Protein AF-A0A9D1IYK9-F1 (afdb_monomer_lite)

Structure (mmCIF, N/CA/C/O backbone):
data_AF-A0A9D1IYK9-F1
#
_entry.id   AF-A0A9D1IYK9-F1
#
loop_
_atom_site.group_PDB
_atom_site.id
_atom_site.type_symbol
_atom_site.label_atom_id
_atom_site.label_alt_id
_atom_site.label_comp_id
_atom_site.label_asym_id
_atom_site.label_entity_id
_atom_site.label_seq_id
_atom_site.pdbx_PDB_ins_code
_atom_site.Cartn_x
_atom_site.Cartn_y
_atom_site.Cartn_z
_atom_site.occupancy
_atom_site.B_iso_or_equiv
_atom_site.auth_seq_id
_atom_site.auth_comp_id
_atom_site.auth_asym_id
_atom_site.auth_atom_id
_atom_site.pdbx_PDB_model_num
ATOM 1 N N . MET A 1 1 ? 18.538 7.578 -17.289 1.00 56.25 1 MET A N 1
ATOM 2 C CA . MET A 1 1 ? 19.750 7.501 -18.133 1.00 56.25 1 MET A CA 1
ATOM 3 C C . MET A 1 1 ? 19.992 8.812 -18.872 1.00 56.25 1 MET A C 1
ATOM 5 O O . MET A 1 1 ? 20.997 9.439 -18.592 1.00 56.25 1 MET A O 1
ATOM 9 N N . VAL A 1 2 ? 19.053 9.312 -19.685 1.00 58.06 2 VAL A N 1
ATOM 10 C CA . VAL A 1 2 ? 19.203 10.617 -20.377 1.00 58.06 2 VAL A CA 1
ATOM 11 C C . VAL A 1 2 ? 19.314 11.810 -19.411 1.00 58.06 2 VAL A C 1
ATOM 13 O O . VAL A 1 2 ? 20.152 12.679 -19.606 1.00 58.06 2 VAL A O 1
ATOM 16 N N . LEU A 1 3 ? 18.557 11.804 -18.307 1.00 58.25 3 LEU A N 1
ATOM 17 C CA . LEU A 1 3 ? 18.660 12.837 -17.263 1.00 58.25 3 LEU A CA 1
ATOM 18 C C . LEU A 1 3 ? 20.044 12.897 -16.593 1.00 58.25 3 LEU A C 1
ATOM 20 O O . LEU A 1 3 ? 20.482 13.969 -16.209 1.00 58.25 3 LEU A O 1
ATOM 24 N N . VAL A 1 4 ? 20.749 11.766 -16.486 1.00 65.25 4 VAL A N 1
ATOM 25 C CA . VAL A 1 4 ? 22.089 11.716 -15.874 1.00 65.25 4 VAL A CA 1
ATOM 26 C C . VAL A 1 4 ? 23.123 12.347 -16.811 1.00 65.25 4 VAL A C 1
ATOM 28 O O . VAL A 1 4 ? 23.955 13.124 -16.363 1.00 65.25 4 VAL A O 1
ATOM 31 N N . LEU A 1 5 ? 23.019 12.088 -18.119 1.00 60.97 5 LEU A N 1
ATOM 32 C CA . LEU A 1 5 ? 23.887 12.689 -19.138 1.00 60.97 5 LEU A CA 1
ATOM 33 C C . LEU A 1 5 ? 23.701 14.210 -19.247 1.00 60.97 5 LEU A C 1
ATOM 35 O O . LEU A 1 5 ? 24.685 14.929 -19.389 1.00 60.97 5 LEU A O 1
ATOM 39 N N . LEU A 1 6 ? 22.463 14.705 -19.122 1.00 62.97 6 LEU A N 1
ATOM 40 C CA . LEU A 1 6 ? 22.178 16.145 -19.106 1.00 62.97 6 LEU A CA 1
ATOM 41 C C . LEU A 1 6 ? 22.776 16.837 -17.877 1.00 62.97 6 LEU A C 1
ATOM 43 O O . LEU A 1 6 ? 23.334 17.920 -18.009 1.00 62.97 6 LEU A O 1
ATOM 47 N N . VAL A 1 7 ? 22.711 16.200 -16.702 1.00 65.31 7 VAL A N 1
ATOM 48 C CA . VAL A 1 7 ? 23.301 16.749 -15.472 1.00 65.31 7 VAL A CA 1
ATOM 49 C C . VAL A 1 7 ? 24.827 16.780 -15.559 1.00 65.31 7 VAL A C 1
ATOM 51 O O . VAL A 1 7 ? 25.420 17.795 -15.217 1.00 65.31 7 VAL A O 1
ATOM 54 N N . VAL A 1 8 ? 25.464 15.724 -16.077 1.00 65.50 8 VAL A N 1
ATOM 55 C CA . VAL A 1 8 ? 26.928 15.668 -16.263 1.00 65.50 8 VAL A CA 1
ATOM 56 C C . VAL A 1 8 ? 27.411 16.696 -17.295 1.00 65.50 8 VAL A C 1
ATOM 58 O O . VAL A 1 8 ? 28.452 17.316 -17.094 1.00 65.50 8 VAL A O 1
ATOM 61 N N . GLY A 1 9 ? 26.635 16.949 -18.354 1.00 60.59 9 GLY A N 1
ATOM 62 C CA . GLY A 1 9 ? 26.945 17.971 -19.359 1.00 60.59 9 GLY A CA 1
ATOM 63 C C . GLY A 1 9 ? 26.972 19.409 -18.822 1.00 60.59 9 GLY A C 1
ATOM 64 O O . GLY A 1 9 ? 27.645 20.247 -19.412 1.00 60.59 9 GLY A O 1
ATOM 65 N N . MET A 1 10 ? 26.314 19.698 -17.690 1.00 64.69 10 MET A N 1
ATOM 66 C CA . MET A 1 10 ? 26.384 21.021 -17.046 1.00 64.69 10 MET A CA 1
ATOM 67 C C . MET A 1 10 ? 27.738 21.287 -16.369 1.00 64.69 10 MET A C 1
ATOM 69 O O . MET A 1 10 ? 28.082 22.444 -16.148 1.00 64.69 10 MET A O 1
ATOM 73 N N . PHE A 1 11 ? 28.510 20.238 -16.058 1.00 66.19 11 PHE A N 1
ATOM 74 C CA . PHE A 1 11 ? 29.791 20.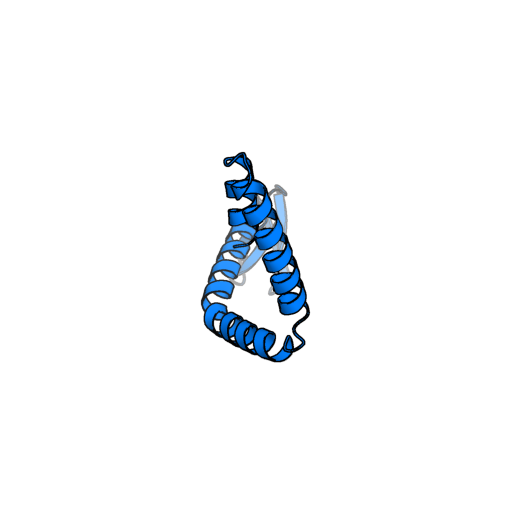336 -15.346 1.00 66.19 11 PHE A CA 1
ATOM 75 C C . PHE A 1 11 ? 31.023 20.271 -16.269 1.00 66.19 11 PHE A C 1
ATOM 77 O O . PHE A 1 11 ? 32.148 20.346 -15.784 1.00 66.19 11 PHE A O 1
ATOM 84 N N . VAL A 1 12 ? 30.839 20.144 -17.590 1.00 62.06 12 VAL A N 1
ATOM 85 C CA . VAL A 1 12 ? 31.929 20.058 -18.582 1.00 62.06 12 VAL A CA 1
ATOM 86 C C . VAL A 1 12 ? 31.811 21.229 -19.560 1.00 62.06 12 VAL A C 1
ATOM 88 O O . VAL A 1 12 ? 30.728 21.478 -20.084 1.00 62.06 12 VAL A O 1
ATOM 91 N N . HIS A 1 13 ? 32.887 21.982 -19.806 1.00 63.03 13 HIS A N 1
ATOM 92 C CA . HIS A 1 13 ? 32.904 23.118 -20.746 1.00 63.03 13 HIS A CA 1
ATOM 93 C C . HIS A 1 13 ? 33.961 22.891 -21.844 1.00 63.03 13 HIS A C 1
ATOM 95 O O . HIS A 1 13 ? 35.041 22.381 -21.556 1.00 63.03 13 HIS A O 1
ATOM 101 N N . GLY A 1 14 ? 33.639 23.235 -23.101 1.00 69.62 14 GLY A N 1
ATOM 102 C CA . GLY A 1 14 ? 34.486 23.023 -24.294 1.00 69.62 14 GLY A CA 1
ATOM 103 C C . GLY A 1 14 ? 33.811 22.184 -25.395 1.00 69.62 14 GLY A C 1
ATOM 104 O O . GLY A 1 14 ? 32.610 21.921 -25.329 1.00 69.62 14 GLY A O 1
ATOM 105 N N . ASP A 1 15 ? 34.559 21.720 -26.405 1.00 64.25 15 ASP A N 1
ATOM 106 C CA . ASP A 1 15 ? 34.024 20.887 -27.507 1.00 64.25 15 ASP A CA 1
ATOM 107 C C . ASP A 1 15 ? 33.437 19.547 -27.028 1.00 64.25 15 ASP A C 1
ATOM 109 O O . ASP A 1 15 ? 32.485 19.024 -27.613 1.00 64.25 15 ASP A O 1
ATOM 113 N N . ALA A 1 16 ? 33.915 19.048 -25.885 1.00 65.00 16 ALA A N 1
ATOM 114 C CA . ALA A 1 16 ? 33.327 17.911 -25.184 1.00 65.00 16 ALA A CA 1
ATOM 115 C C . ALA A 1 16 ? 31.864 18.165 -24.770 1.00 65.00 16 ALA A C 1
ATOM 117 O O . ALA A 1 16 ? 31.042 17.250 -24.826 1.00 65.00 16 ALA A O 1
ATOM 118 N N . ALA A 1 17 ? 31.500 19.406 -24.426 1.00 67.38 17 ALA A N 1
ATOM 119 C CA . ALA A 1 17 ? 30.125 19.764 -24.084 1.00 67.38 17 ALA A CA 1
ATOM 120 C C . ALA A 1 17 ? 29.196 19.666 -25.304 1.00 67.38 17 ALA A C 1
ATOM 122 O O . ALA A 1 17 ? 28.071 19.188 -25.177 1.00 67.38 17 ALA A O 1
ATOM 123 N N . ARG A 1 18 ? 29.675 20.033 -26.504 1.00 67.94 18 ARG A N 1
ATOM 124 C CA . ARG A 1 18 ? 28.901 19.917 -27.755 1.00 67.94 18 ARG A CA 1
ATOM 125 C C . ARG A 1 18 ? 28.622 18.457 -28.112 1.00 67.94 18 ARG A C 1
ATOM 127 O O . ARG A 1 18 ? 27.484 18.117 -28.431 1.00 67.94 18 ARG A O 1
ATOM 134 N N . VAL A 1 19 ? 29.626 17.585 -27.997 1.00 72.06 19 VAL A N 1
ATOM 135 C CA . VAL A 1 19 ? 29.474 16.139 -28.245 1.00 72.06 19 VAL A CA 1
ATOM 136 C C . VAL A 1 19 ? 28.508 15.508 -27.238 1.00 72.06 19 VAL A C 1
ATOM 138 O O . VAL A 1 19 ? 27.613 14.757 -27.628 1.00 72.06 19 VAL A O 1
ATOM 141 N N . LEU A 1 20 ? 28.625 15.862 -25.953 1.00 68.69 20 LEU A N 1
ATOM 142 C CA . LEU A 1 20 ? 27.696 15.411 -24.911 1.00 68.69 20 LEU A CA 1
ATOM 143 C C . LEU A 1 20 ? 26.259 15.880 -25.173 1.00 68.69 20 LEU A C 1
ATOM 145 O O . LEU A 1 20 ? 25.321 15.113 -24.957 1.00 68.69 20 LEU A O 1
ATOM 149 N N . TRP A 1 21 ? 26.073 17.099 -25.681 1.00 72.25 21 TRP A N 1
ATOM 150 C CA . TRP A 1 21 ? 24.753 17.650 -25.993 1.00 72.25 21 TRP A CA 1
ATOM 151 C C . TRP A 1 21 ? 24.085 16.933 -27.176 1.00 72.25 21 TRP A C 1
ATOM 153 O O . TRP A 1 21 ? 22.910 16.567 -27.100 1.00 72.25 21 TRP A O 1
ATOM 163 N N . VAL A 1 22 ? 24.844 16.636 -28.237 1.00 76.12 22 VAL A N 1
ATOM 164 C CA . VAL A 1 22 ? 24.358 15.847 -29.386 1.00 76.12 2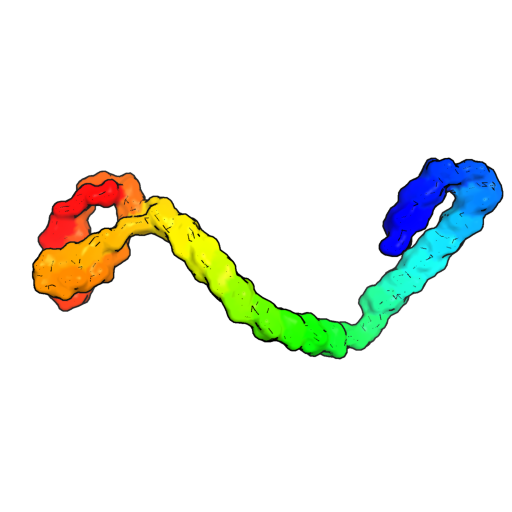2 VAL A CA 1
ATOM 165 C C . VAL A 1 22 ? 24.010 14.417 -28.964 1.00 76.12 22 VAL A C 1
ATOM 167 O O . VAL A 1 22 ? 22.943 13.913 -29.322 1.00 76.12 22 VAL A O 1
ATOM 170 N N . LEU A 1 23 ? 24.850 13.776 -28.146 1.00 77.31 23 LEU A N 1
ATOM 171 C CA . LEU A 1 23 ? 24.565 12.450 -27.587 1.00 77.31 23 LEU A CA 1
ATOM 172 C C . LEU A 1 23 ? 23.332 12.459 -26.673 1.00 77.31 23 LEU A C 1
ATOM 174 O O . LEU A 1 23 ? 22.544 11.510 -26.694 1.00 77.31 23 LEU A O 1
ATOM 178 N N . ALA A 1 24 ? 23.126 13.529 -25.903 1.00 74.75 24 ALA A N 1
ATOM 179 C CA . ALA A 1 24 ? 21.940 13.693 -25.070 1.00 74.75 24 ALA A CA 1
ATOM 180 C C . ALA A 1 24 ? 20.665 13.832 -25.916 1.00 74.75 24 ALA A C 1
ATOM 182 O O . ALA A 1 24 ? 19.674 13.167 -25.612 1.00 74.75 24 ALA A O 1
ATOM 183 N N . ILE A 1 25 ? 20.693 14.616 -27.002 1.00 77.31 25 ILE A N 1
ATOM 184 C CA . ILE A 1 25 ? 19.571 14.730 -27.949 1.00 77.31 25 ILE A CA 1
ATOM 185 C C . ILE A 1 25 ? 19.296 13.401 -28.647 1.00 77.31 25 ILE A C 1
ATOM 187 O O . ILE A 1 25 ? 18.146 12.965 -28.690 1.00 77.31 25 ILE A O 1
ATOM 191 N N . ALA A 1 26 ? 20.326 12.718 -29.147 1.00 80.31 26 ALA A N 1
ATOM 192 C CA . ALA A 1 26 ? 20.171 11.410 -29.779 1.00 80.31 26 ALA A CA 1
ATOM 193 C C . ALA A 1 26 ? 19.580 10.379 -28.799 1.00 80.31 26 ALA A C 1
ATOM 195 O O . ALA A 1 26 ? 18.658 9.634 -29.142 1.00 80.31 26 ALA A O 1
ATOM 196 N N . GLY A 1 27 ? 20.039 10.389 -27.543 1.00 79.56 27 GLY A N 1
ATOM 197 C CA . GLY A 1 27 ? 19.478 9.577 -26.466 1.00 79.56 27 GLY A CA 1
ATOM 198 C C . GLY A 1 27 ? 18.029 9.943 -26.130 1.00 79.56 27 GLY A C 1
ATOM 199 O O . GLY A 1 27 ? 17.215 9.050 -25.887 1.00 79.56 27 GLY A O 1
ATOM 200 N N . LEU A 1 28 ? 17.677 11.231 -26.157 1.00 78.12 28 LEU A N 1
ATOM 201 C CA . LEU A 1 28 ? 16.311 11.710 -25.951 1.00 78.12 28 LEU A CA 1
ATOM 202 C C . LEU A 1 28 ? 15.386 11.212 -27.071 1.00 78.12 28 LEU A C 1
ATOM 204 O O . LEU A 1 28 ? 14.351 10.617 -26.777 1.00 78.12 28 LEU A O 1
ATOM 208 N N . ILE A 1 29 ? 15.791 11.362 -28.337 1.00 79.69 29 ILE A N 1
ATOM 209 C CA . ILE A 1 29 ? 15.052 10.865 -29.509 1.00 79.69 29 ILE A CA 1
ATOM 210 C C . ILE A 1 29 ? 14.863 9.347 -29.417 1.00 79.69 29 ILE A C 1
ATOM 212 O O . ILE A 1 29 ? 13.752 8.853 -29.607 1.00 79.69 29 ILE A O 1
ATOM 216 N N . TYR A 1 30 ? 15.905 8.599 -29.044 1.00 79.94 30 TYR A N 1
ATOM 217 C CA . TYR A 1 30 ? 15.813 7.151 -28.853 1.00 79.94 30 TYR A CA 1
ATOM 218 C C . TYR A 1 30 ? 14.842 6.762 -27.727 1.00 79.94 30 TYR A C 1
ATOM 220 O O . TYR A 1 30 ? 14.051 5.829 -27.884 1.00 79.94 30 TYR A O 1
ATOM 228 N N . VAL A 1 31 ? 14.848 7.483 -26.600 1.00 72.88 31 VAL A N 1
ATOM 229 C CA . VAL A 1 31 ? 13.906 7.245 -25.496 1.00 72.88 31 VAL A CA 1
ATOM 230 C C . VAL A 1 31 ? 12.473 7.593 -25.898 1.00 72.88 31 VAL A C 1
ATOM 232 O O . VAL A 1 31 ? 11.569 6.824 -25.575 1.00 72.88 31 VAL A O 1
ATOM 235 N N . TYR A 1 32 ? 12.251 8.679 -26.642 1.00 77.19 32 TYR A N 1
ATOM 236 C CA . TYR A 1 32 ? 10.934 9.022 -27.190 1.00 77.19 32 TYR A CA 1
ATOM 237 C C . TYR A 1 32 ? 10.446 7.976 -28.197 1.00 77.19 32 TYR A C 1
ATOM 239 O O . TYR A 1 32 ? 9.316 7.502 -28.089 1.00 77.19 32 TYR A O 1
ATOM 247 N N . PHE A 1 33 ? 11.309 7.527 -29.108 1.00 74.06 33 PHE A N 1
ATOM 248 C CA . PHE A 1 33 ? 11.010 6.440 -30.040 1.00 74.06 33 PHE A CA 1
ATOM 249 C C . PHE A 1 33 ? 10.699 5.124 -29.308 1.00 74.06 33 PHE A C 1
ATOM 251 O O . PHE A 1 33 ? 9.759 4.406 -29.657 1.00 74.06 33 PHE A O 1
ATOM 258 N N . ARG A 1 34 ? 11.434 4.818 -28.232 1.00 71.31 34 ARG A N 1
ATOM 259 C CA . ARG A 1 34 ? 11.179 3.653 -27.376 1.00 71.31 34 ARG A CA 1
ATOM 260 C C . ARG A 1 34 ? 9.883 3.793 -26.574 1.00 71.31 34 ARG A C 1
ATOM 262 O O . ARG A 1 34 ? 9.178 2.796 -26.427 1.00 71.31 34 ARG A O 1
ATOM 269 N N . MET A 1 35 ? 9.547 4.987 -26.088 1.00 66.56 35 MET A N 1
ATOM 270 C CA . MET A 1 35 ? 8.259 5.262 -25.438 1.00 66.56 35 MET A CA 1
ATOM 271 C C . MET A 1 35 ? 7.092 5.094 -26.418 1.00 66.56 35 MET A C 1
ATOM 273 O O . MET A 1 35 ? 6.074 4.515 -26.047 1.00 66.56 35 MET A O 1
ATOM 277 N N . PHE A 1 36 ? 7.271 5.483 -27.684 1.00 63.38 36 PHE A N 1
ATOM 278 C CA . PHE A 1 36 ? 6.318 5.232 -28.773 1.00 63.38 36 PHE A CA 1
ATOM 279 C C . PHE A 1 36 ? 6.353 3.793 -29.326 1.00 63.38 36 PHE A C 1
ATOM 281 O O . PHE A 1 36 ? 5.623 3.460 -30.266 1.00 63.38 36 PHE A O 1
ATOM 288 N N . SER A 1 37 ? 7.153 2.892 -28.744 1.00 57.66 37 SER A N 1
ATOM 289 C CA . SER A 1 37 ? 7.213 1.496 -29.171 1.00 57.66 37 SER A CA 1
ATOM 290 C C . SER A 1 37 ? 5.890 0.781 -28.875 1.00 57.66 37 SER A C 1
ATOM 292 O O . SER A 1 37 ? 5.514 0.524 -27.731 1.00 57.66 37 SER A O 1
ATOM 294 N N . ARG A 1 38 ? 5.195 0.411 -29.955 1.00 59.34 38 ARG A N 1
ATOM 295 C CA . ARG A 1 3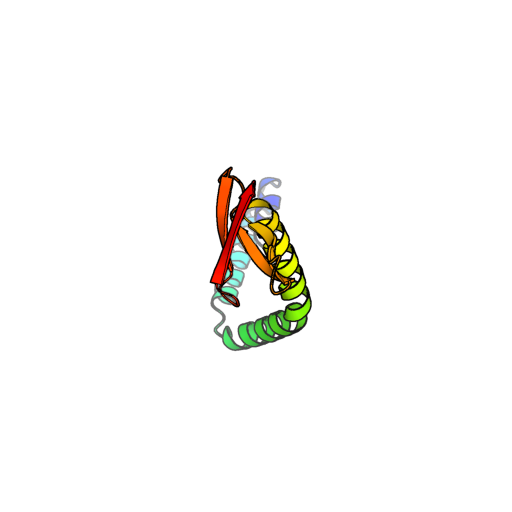8 ? 3.811 -0.096 -30.027 1.00 59.34 38 ARG A CA 1
ATOM 296 C C . ARG A 1 38 ? 3.505 -1.401 -29.267 1.00 59.34 38 ARG A C 1
ATOM 298 O O . ARG A 1 38 ? 2.385 -1.895 -29.339 1.00 59.34 38 ARG A O 1
ATOM 305 N N . LYS A 1 39 ? 4.439 -1.989 -28.507 1.00 68.06 39 LYS A N 1
ATOM 306 C CA . LYS A 1 39 ? 4.212 -3.247 -27.754 1.00 68.06 39 LYS A CA 1
ATOM 307 C C . LYS A 1 39 ? 3.758 -3.005 -26.309 1.00 68.06 39 LYS A C 1
ATOM 309 O O . LYS A 1 39 ? 4.166 -3.721 -25.393 1.00 68.06 39 LYS A O 1
ATOM 314 N N . VAL A 1 40 ? 2.862 -2.035 -26.116 1.00 67.75 40 VAL A N 1
ATOM 315 C CA . VAL A 1 40 ? 2.211 -1.729 -24.828 1.00 67.75 40 VAL A CA 1
ATOM 316 C C . VAL A 1 40 ? 1.557 -2.980 -24.233 1.00 67.75 40 VAL A C 1
ATOM 318 O O . VAL A 1 40 ? 1.645 -3.214 -23.031 1.00 67.75 40 VAL A O 1
ATOM 321 N N . TYR A 1 41 ? 0.976 -3.834 -25.078 1.00 71.50 41 TYR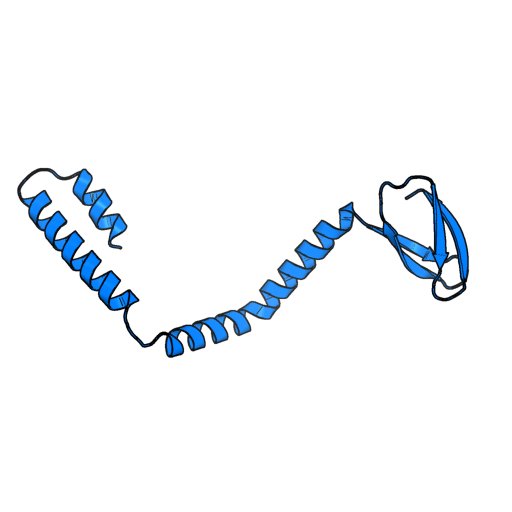 A N 1
ATOM 322 C CA . TYR A 1 41 ? 0.269 -5.041 -24.651 1.00 71.50 41 TYR A CA 1
ATOM 323 C C . TYR A 1 41 ? 1.175 -6.059 -23.936 1.00 71.50 41 TYR A C 1
ATOM 325 O O . TYR A 1 41 ? 0.804 -6.590 -22.892 1.00 71.50 41 TYR A O 1
ATOM 333 N N . LYS A 1 42 ? 2.405 -6.281 -24.429 1.00 74.62 42 LYS A N 1
ATOM 334 C CA . LYS A 1 42 ? 3.353 -7.221 -23.798 1.00 74.62 42 LYS A CA 1
ATOM 335 C C . LYS A 1 42 ? 3.854 -6.708 -22.445 1.00 74.62 42 LYS A C 1
ATOM 337 O O . LYS A 1 42 ? 3.941 -7.477 -21.495 1.00 74.62 42 LYS A O 1
ATOM 342 N N . ARG A 1 43 ? 4.104 -5.399 -22.326 1.00 71.31 43 ARG A N 1
ATOM 343 C CA . ARG A 1 43 ? 4.501 -4.769 -21.053 1.00 71.31 43 ARG A CA 1
ATOM 344 C C . ARG A 1 43 ? 3.360 -4.716 -20.041 1.00 71.31 43 ARG A C 1
ATOM 346 O O . ARG A 1 43 ? 3.597 -4.906 -18.853 1.00 71.31 43 ARG A O 1
ATOM 353 N N . ARG A 1 44 ? 2.119 -4.518 -20.499 1.00 77.44 44 ARG A N 1
ATOM 354 C CA . ARG A 1 44 ? 0.931 -4.638 -19.642 1.00 77.44 44 ARG A CA 1
ATOM 355 C C . ARG A 1 44 ? 0.767 -6.060 -19.115 1.00 77.44 44 ARG A C 1
ATOM 357 O O . ARG A 1 44 ? 0.512 -6.204 -17.929 1.00 77.44 44 ARG A O 1
ATOM 364 N N . ALA A 1 45 ? 1.006 -7.084 -19.936 1.00 83.38 45 ALA A N 1
ATOM 365 C CA . ALA A 1 45 ? 0.959 -8.478 -19.492 1.00 83.38 45 ALA A CA 1
ATOM 366 C C . ALA A 1 45 ? 2.032 -8.807 -18.432 1.00 83.38 45 ALA A C 1
ATOM 368 O O . ALA A 1 45 ? 1.742 -9.491 -17.453 1.00 83.38 45 ALA A O 1
ATOM 369 N N . GLU A 1 46 ? 3.258 -8.293 -18.581 1.00 79.88 46 GLU A N 1
ATOM 370 C CA . GLU A 1 46 ? 4.309 -8.413 -17.555 1.00 79.88 46 GLU A CA 1
ATOM 371 C C . GLU A 1 46 ? 3.928 -7.687 -16.256 1.00 79.88 46 GLU A C 1
ATOM 373 O O . GLU A 1 46 ? 4.046 -8.257 -15.170 1.00 79.88 46 GLU A O 1
ATOM 378 N N . ASN A 1 47 ? 3.413 -6.458 -16.358 1.00 85.81 47 ASN A N 1
ATOM 379 C CA . ASN A 1 47 ? 2.976 -5.689 -15.194 1.00 85.81 47 ASN A CA 1
ATOM 380 C C . ASN A 1 47 ? 1.773 -6.342 -14.499 1.00 85.81 47 ASN A C 1
ATOM 382 O O . ASN A 1 47 ? 1.695 -6.352 -13.278 1.00 85.81 47 ASN A O 1
ATOM 386 N N . GLU A 1 48 ? 0.852 -6.939 -15.252 1.00 86.19 48 GLU A N 1
ATOM 387 C CA . GLU A 1 48 ? -0.282 -7.665 -14.689 1.00 86.19 48 GLU A CA 1
ATOM 388 C C . GLU A 1 48 ? 0.173 -8.926 -13.943 1.00 86.19 48 GLU A C 1
ATOM 390 O O . GLU A 1 48 ? -0.290 -9.177 -12.831 1.00 86.19 48 GLU A O 1
ATOM 395 N N . LYS A 1 49 ? 1.147 -9.672 -14.484 1.00 85.06 49 LYS A N 1
ATOM 396 C CA . LYS A 1 49 ? 1.786 -10.788 -13.764 1.00 85.06 49 LYS A CA 1
ATOM 397 C C . LYS A 1 49 ? 2.464 -10.313 -12.475 1.00 85.06 49 LYS A C 1
ATOM 399 O O . LYS A 1 49 ? 2.277 -10.940 -11.435 1.00 85.06 49 LYS A O 1
ATOM 404 N N . TYR A 1 50 ? 3.181 -9.189 -12.511 1.00 86.62 50 TYR A N 1
ATOM 405 C CA . TYR A 1 50 ? 3.799 -8.584 -11.325 1.00 86.62 50 TYR A CA 1
ATOM 406 C C . TYR A 1 50 ? 2.762 -8.116 -10.286 1.00 86.62 50 TYR A C 1
ATOM 408 O O . TYR A 1 50 ? 2.907 -8.370 -9.087 1.00 86.62 50 TYR A O 1
ATOM 416 N N . LEU A 1 51 ? 1.681 -7.472 -10.731 1.00 86.06 51 LEU A N 1
ATOM 417 C CA . LEU A 1 51 ? 0.570 -7.036 -9.884 1.00 86.06 51 LEU A CA 1
ATOM 418 C C . LEU A 1 51 ? -0.125 -8.223 -9.219 1.00 86.06 51 LEU A C 1
ATOM 420 O O . LEU A 1 51 ? -0.437 -8.141 -8.034 1.00 86.06 51 LEU A O 1
ATOM 424 N N . ARG A 1 52 ? -0.320 -9.328 -9.947 1.00 84.69 52 ARG A N 1
ATOM 425 C CA . ARG A 1 52 ? -0.868 -10.577 -9.401 1.00 84.69 52 ARG A CA 1
ATOM 426 C C . ARG A 1 52 ? 0.089 -11.225 -8.400 1.00 84.69 52 ARG A C 1
ATOM 428 O O . ARG A 1 52 ? -0.343 -11.581 -7.310 1.00 84.69 52 ARG A O 1
ATOM 435 N N . ALA A 1 53 ? 1.382 -11.311 -8.717 1.00 84.75 53 ALA A N 1
ATOM 436 C CA . ALA A 1 53 ? 2.388 -11.888 -7.822 1.00 84.75 53 ALA A CA 1
ATOM 437 C C . ALA A 1 53 ? 2.519 -11.104 -6.503 1.00 84.75 53 ALA A C 1
ATOM 439 O O . ALA A 1 53 ? 2.658 -11.686 -5.432 1.00 84.75 53 ALA A O 1
ATOM 440 N N . THR A 1 54 ? 2.418 -9.774 -6.565 1.00 85.94 54 THR A N 1
ATOM 441 C CA . THR A 1 54 ? 2.506 -8.893 -5.386 1.00 85.94 54 THR A CA 1
ATOM 442 C C . THR A 1 54 ? 1.151 -8.596 -4.733 1.00 85.94 54 THR A C 1
ATOM 444 O O . THR A 1 54 ? 1.097 -7.872 -3.733 1.00 85.94 54 THR A O 1
ATOM 447 N N . ALA A 1 55 ? 0.052 -9.155 -5.257 1.00 83.25 55 ALA A N 1
ATOM 448 C CA . ALA A 1 55 ? -1.306 -8.864 -4.802 1.00 83.25 55 ALA A CA 1
ATOM 449 C C . ALA A 1 55 ? -1.508 -9.222 -3.328 1.00 83.25 55 ALA A C 1
ATOM 451 O O . ALA A 1 55 ? -2.036 -8.404 -2.581 1.00 83.25 55 ALA A O 1
ATOM 452 N N . GLY A 1 56 ? -1.047 -10.397 -2.887 1.00 83.38 56 GLY A N 1
ATOM 453 C CA . GLY A 1 56 ? -1.222 -10.847 -1.501 1.00 83.38 56 GLY A CA 1
ATOM 454 C C . GLY A 1 56 ? -0.601 -9.883 -0.488 1.00 83.38 56 GLY A C 1
ATOM 455 O O . GLY A 1 56 ? -1.274 -9.423 0.435 1.00 83.38 56 GLY A O 1
ATOM 456 N N . LEU A 1 57 ? 0.655 -9.489 -0.716 1.00 84.75 57 LEU A N 1
ATOM 457 C CA . LEU A 1 57 ? 1.364 -8.542 0.144 1.00 84.75 57 LEU A CA 1
ATOM 458 C C . LEU A 1 57 ? 0.700 -7.157 0.121 1.00 84.75 57 LEU A C 1
ATOM 460 O O . LEU A 1 57 ? 0.484 -6.539 1.164 1.00 84.75 57 LEU A O 1
ATOM 464 N N . ARG A 1 58 ? 0.316 -6.677 -1.066 1.00 85.06 58 ARG A N 1
ATOM 465 C CA . ARG A 1 58 ? -0.334 -5.371 -1.225 1.00 85.06 58 ARG A CA 1
ATOM 466 C C . ARG A 1 58 ? -1.708 -5.325 -0.558 1.00 85.06 58 ARG A C 1
ATOM 468 O O . ARG A 1 58 ? -2.037 -4.324 0.074 1.00 85.06 58 ARG A O 1
ATOM 475 N N . LEU A 1 59 ? -2.494 -6.394 -0.671 1.00 85.56 59 LEU A N 1
ATOM 476 C CA . LEU A 1 59 ? -3.791 -6.532 -0.008 1.00 85.56 59 LEU A CA 1
ATOM 477 C C . LEU A 1 59 ? -3.629 -6.606 1.513 1.00 85.56 59 LEU A C 1
ATOM 479 O O . LEU A 1 59 ? -4.385 -5.951 2.227 1.00 85.56 59 LEU A O 1
ATOM 483 N N . TYR A 1 60 ? -2.612 -7.313 2.010 1.00 85.12 60 TYR A N 1
ATOM 484 C CA . TYR A 1 60 ? -2.289 -7.352 3.436 1.00 85.12 60 TYR A CA 1
ATOM 485 C C . TYR A 1 60 ? -1.945 -5.959 3.990 1.00 85.12 60 TYR A C 1
ATOM 487 O O . TYR A 1 60 ? -2.570 -5.500 4.950 1.00 85.12 60 TYR A O 1
ATOM 495 N N . PHE A 1 61 ? -1.028 -5.232 3.341 1.00 87.31 61 PHE A N 1
ATOM 496 C CA . PHE A 1 61 ? -0.687 -3.860 3.735 1.00 87.31 61 PHE A CA 1
ATOM 497 C C . PHE A 1 61 ? -1.868 -2.897 3.605 1.00 87.31 61 PHE A C 1
ATOM 499 O O . PHE A 1 61 ? -2.058 -2.031 4.462 1.00 87.31 61 PHE A O 1
ATOM 506 N N . ARG A 1 62 ? -2.694 -3.053 2.567 1.00 85.62 62 ARG A N 1
ATOM 507 C CA . ARG A 1 62 ? -3.919 -2.268 2.408 1.00 85.62 62 ARG A CA 1
ATOM 508 C C . ARG A 1 62 ? -4.899 -2.533 3.553 1.00 85.62 62 ARG A C 1
ATOM 510 O O . ARG A 1 62 ? -5.384 -1.575 4.145 1.00 85.62 62 ARG A O 1
ATOM 517 N N . GLY A 1 63 ? -5.121 -3.791 3.929 1.00 85.44 63 GLY A N 1
ATOM 518 C CA . GLY A 1 63 ? -5.971 -4.155 5.065 1.00 85.44 63 GLY A CA 1
ATOM 519 C C . GLY A 1 63 ? -5.449 -3.609 6.397 1.00 85.44 63 GLY A C 1
ATOM 520 O O . GLY A 1 63 ? -6.228 -3.106 7.208 1.00 85.44 63 GLY A O 1
ATOM 521 N N . LEU A 1 64 ? -4.130 -3.630 6.616 1.00 84.38 64 LEU A N 1
ATOM 522 C CA . LEU A 1 64 ? -3.496 -2.989 7.775 1.00 84.38 64 LEU A CA 1
ATOM 523 C C . LEU A 1 64 ? -3.729 -1.475 7.789 1.00 84.38 64 LEU A C 1
ATOM 525 O O . LEU A 1 64 ? -4.113 -0.921 8.820 1.00 84.38 64 LEU A O 1
ATOM 529 N N . ARG A 1 65 ? -3.544 -0.808 6.646 1.00 85.50 65 ARG A N 1
ATOM 530 C CA . ARG A 1 65 ? -3.759 0.637 6.506 1.00 85.50 65 ARG A CA 1
ATOM 531 C C . ARG A 1 65 ? -5.215 1.020 6.747 1.00 85.50 65 ARG A C 1
ATOM 533 O O . ARG A 1 65 ? -5.478 1.981 7.463 1.00 85.50 65 ARG A O 1
ATOM 540 N N . GLU A 1 66 ? -6.153 0.256 6.197 1.00 83.00 66 GLU A N 1
ATOM 541 C CA . GLU A 1 66 ? -7.588 0.459 6.399 1.00 83.00 66 GLU A CA 1
ATOM 542 C C . GLU A 1 66 ? -7.980 0.243 7.866 1.00 83.00 66 GLU A C 1
ATOM 544 O O . GLU A 1 66 ? -8.670 1.086 8.440 1.00 83.00 66 GLU A O 1
ATOM 549 N N . ARG A 1 67 ? -7.485 -0.818 8.520 1.00 79.69 67 ARG A N 1
ATOM 550 C CA . ARG A 1 67 ? -7.691 -1.038 9.965 1.00 79.69 67 ARG A CA 1
ATOM 551 C C . ARG A 1 67 ? -7.115 0.103 10.800 1.00 79.69 67 ARG A C 1
ATOM 553 O O . ARG A 1 67 ? -7.751 0.536 11.760 1.00 79.69 67 ARG A O 1
ATOM 560 N N . TRP A 1 68 ? -5.936 0.606 10.435 1.00 80.81 68 TRP A N 1
ATOM 561 C CA . TRP A 1 68 ? -5.325 1.742 11.118 1.00 80.81 68 TRP A CA 1
ATOM 562 C C . TRP A 1 68 ? -6.160 3.007 10.920 1.00 80.81 68 TRP A C 1
ATOM 564 O O . TRP A 1 68 ? -6.488 3.659 11.904 1.00 80.81 68 TRP A O 1
ATOM 574 N N . SER A 1 69 ? -6.575 3.334 9.699 1.00 80.38 69 SER A N 1
ATOM 575 C CA . SER A 1 69 ? -7.441 4.490 9.434 1.00 80.38 69 SER A CA 1
ATOM 576 C C . SER A 1 69 ? -8.750 4.403 10.230 1.00 80.38 69 SER A C 1
ATOM 578 O O . SER A 1 69 ? -9.066 5.306 11.004 1.00 80.38 69 SER A O 1
ATOM 580 N N . GLN A 1 70 ? -9.433 3.257 10.176 1.00 74.94 70 GLN A N 1
ATOM 581 C CA . GLN A 1 70 ? -10.704 3.048 10.875 1.00 74.94 70 GLN A CA 1
ATOM 582 C C . GLN A 1 70 ? -10.579 3.049 12.409 1.00 74.94 70 GLN A C 1
ATOM 584 O O . GLN A 1 70 ? -11.590 3.218 13.099 1.00 74.94 70 GLN A O 1
ATOM 589 N N . ARG A 1 71 ? -9.367 2.904 12.972 1.00 76.50 71 ARG A N 1
ATOM 590 C CA . ARG A 1 71 ? -9.150 2.925 14.431 1.00 76.50 71 ARG A CA 1
ATOM 591 C C . ARG A 1 71 ? -9.561 4.255 15.058 1.00 76.50 71 ARG A C 1
ATOM 593 O O . ARG A 1 71 ? -9.895 4.272 16.246 1.00 76.50 71 ARG A O 1
ATOM 600 N N . ARG A 1 72 ? -9.471 5.360 14.309 1.00 74.38 72 ARG A N 1
ATOM 601 C CA . ARG A 1 72 ? -9.804 6.699 14.810 1.00 74.38 72 ARG A CA 1
ATOM 602 C C . ARG A 1 72 ? -11.302 6.959 14.763 1.00 74.38 72 ARG A C 1
ATOM 604 O O . ARG A 1 72 ? -11.833 7.504 15.724 1.00 74.38 72 ARG A O 1
ATOM 611 N N . ASP A 1 73 ? -11.971 6.464 13.730 1.00 83.31 73 ASP A N 1
ATOM 612 C CA . ASP A 1 73 ? -13.366 6.810 13.463 1.00 83.31 73 ASP A CA 1
ATOM 613 C C . ASP A 1 73 ? -14.367 5.887 14.162 1.00 83.31 73 ASP A C 1
ATOM 615 O O . ASP A 1 73 ? -15.498 6.296 14.401 1.00 83.31 73 ASP A O 1
ATOM 619 N N . TYR A 1 74 ? -13.984 4.653 14.520 1.00 86.06 74 TYR A N 1
ATOM 620 C CA . TYR A 1 74 ? -14.929 3.652 15.031 1.00 86.06 74 TYR A CA 1
ATOM 621 C C . TYR A 1 74 ? -14.462 2.950 16.312 1.00 86.06 74 TYR A C 1
ATOM 623 O O . TYR A 1 74 ? -13.275 2.698 16.535 1.00 86.06 74 TYR A O 1
ATOM 631 N N . LYS A 1 75 ? -15.430 2.610 17.168 1.00 85.25 75 LYS A N 1
ATOM 632 C CA . LYS A 1 75 ? -15.303 1.800 18.384 1.00 85.25 75 LYS A CA 1
ATOM 633 C C . LYS A 1 75 ? -16.227 0.594 18.267 1.00 85.25 75 LYS A C 1
ATOM 635 O O . LYS A 1 75 ? -17.331 0.700 17.735 1.00 85.25 75 LYS A O 1
ATOM 640 N N . PHE A 1 76 ? -15.776 -0.549 18.763 1.00 87.62 76 PHE A N 1
ATOM 641 C CA . PHE A 1 76 ? -16.555 -1.779 18.747 1.00 87.62 76 PHE A CA 1
ATOM 642 C C . PHE A 1 76 ? -17.117 -2.055 20.140 1.00 87.62 76 PHE A C 1
ATOM 644 O O . PHE A 1 76 ? -16.370 -2.059 21.117 1.00 87.62 76 PHE A O 1
ATOM 651 N N . PHE A 1 77 ? -18.423 -2.290 20.230 1.00 87.75 77 PHE A N 1
ATOM 652 C CA . PHE A 1 77 ? -19.106 -2.655 21.473 1.00 87.75 77 PHE A CA 1
ATOM 653 C C . PHE A 1 77 ? -19.805 -4.000 21.321 1.00 87.75 77 PHE A C 1
ATOM 655 O O . PHE A 1 77 ? -20.279 -4.335 20.238 1.00 87.75 77 PHE A O 1
ATOM 662 N N . ARG A 1 78 ? -19.911 -4.768 22.407 1.00 90.19 78 ARG A N 1
ATOM 663 C CA . ARG A 1 78 ? -20.751 -5.972 22.433 1.00 90.19 78 ARG A CA 1
ATOM 664 C C . ARG A 1 78 ? -22.150 -5.601 22.904 1.00 90.19 78 ARG A C 1
ATOM 666 O O . ARG A 1 78 ? -22.299 -4.878 23.887 1.00 90.19 78 ARG A O 1
ATOM 673 N N . CYS A 1 79 ? -23.164 -6.095 22.203 1.00 91.19 79 CYS A N 1
ATOM 674 C CA . CYS A 1 79 ? -24.542 -5.973 22.663 1.00 91.19 79 CYS A CA 1
ATOM 675 C C . CYS A 1 79 ? -24.742 -6.768 23.972 1.00 91.19 79 CYS A C 1
ATOM 677 O O . CYS A 1 79 ? -24.299 -7.915 24.033 1.00 91.19 79 CYS A O 1
ATOM 679 N N . PRO A 1 80 ? -25.425 -6.220 24.993 1.00 89.94 80 PRO A N 1
ATOM 680 C CA . PRO A 1 80 ? -25.663 -6.929 26.252 1.00 89.94 80 PRO A CA 1
ATOM 681 C C . PRO A 1 80 ? -26.581 -8.153 26.099 1.00 89.94 80 PRO A C 1
ATOM 683 O O . PRO A 1 80 ? -26.346 -9.155 26.762 1.00 89.94 80 PRO A O 1
ATOM 686 N N . SER A 1 81 ? -27.571 -8.117 25.195 1.00 90.81 81 SER A N 1
ATOM 687 C CA . SER A 1 81 ? -28.499 -9.245 24.995 1.00 90.81 81 SER A CA 1
ATOM 688 C C . SER A 1 81 ? -27.933 -10.332 24.081 1.00 90.81 81 SER A C 1
ATOM 690 O O . SER A 1 81 ? -27.913 -11.497 24.451 1.00 90.81 81 SER A O 1
ATOM 692 N N . CYS A 1 82 ? -27.462 -9.976 22.880 1.00 91.62 82 CYS A N 1
ATOM 693 C CA . CYS A 1 82 ? -27.084 -10.964 21.855 1.00 91.62 82 CYS A CA 1
ATOM 694 C C . CYS A 1 82 ? -25.569 -11.125 21.666 1.00 91.62 82 CYS A C 1
ATOM 696 O O . CYS A 1 82 ? -25.135 -11.832 20.758 1.00 91.62 82 CYS A O 1
ATOM 698 N N . ARG A 1 83 ? -24.753 -10.402 22.451 1.00 89.25 83 ARG A N 1
ATOM 699 C CA . ARG A 1 83 ? -23.273 -10.423 22.431 1.00 89.25 83 ARG A CA 1
ATOM 700 C C . ARG A 1 83 ? -22.615 -10.142 21.074 1.00 89.25 83 ARG A C 1
ATOM 702 O O . ARG A 1 83 ? -21.398 -10.241 20.948 1.00 89.25 83 ARG A O 1
ATOM 709 N N . THR A 1 84 ? -23.385 -9.720 20.073 1.00 90.94 84 THR A N 1
ATOM 710 C CA . THR A 1 84 ? -22.874 -9.399 18.737 1.00 90.94 84 THR A CA 1
ATOM 711 C C . THR A 1 84 ? -22.044 -8.114 18.778 1.00 90.94 84 THR A C 1
ATOM 713 O O . THR A 1 84 ? -22.392 -7.167 19.490 1.00 90.94 84 THR A O 1
ATOM 716 N N . LEU A 1 85 ? -20.947 -8.088 18.015 1.00 90.81 85 LEU A N 1
ATOM 717 C CA . LEU A 1 85 ? -20.073 -6.924 17.874 1.00 90.81 85 LEU A CA 1
ATOM 718 C C . LEU A 1 85 ? -20.753 -5.851 17.006 1.00 90.81 85 LEU A C 1
ATOM 720 O O . LEU A 1 85 ? -21.098 -6.098 15.852 1.00 90.81 85 LEU A O 1
ATOM 724 N N . LEU A 1 86 ? -20.932 -4.655 17.558 1.00 90.31 86 LEU A N 1
ATOM 725 C CA . LEU A 1 86 ? -21.519 -3.492 16.898 1.00 90.31 86 LEU A CA 1
ATOM 726 C C . LEU A 1 86 ? -20.435 -2.440 16.654 1.00 90.31 86 LEU A C 1
ATOM 728 O O . LEU A 1 86 ? -19.662 -2.118 17.558 1.00 90.31 86 LEU A O 1
ATOM 732 N N . ARG A 1 87 ? -20.399 -1.887 15.439 1.00 88.94 87 ARG A N 1
ATOM 733 C CA . ARG A 1 87 ? -19.520 -0.777 15.049 1.00 88.94 87 ARG A CA 1
ATOM 734 C C . ARG A 1 87 ? -20.221 0.549 15.342 1.00 88.94 87 ARG A C 1
ATOM 736 O O . ARG A 1 87 ? -21.319 0.778 14.844 1.00 88.94 87 ARG A O 1
ATOM 743 N N . VAL A 1 88 ? -19.583 1.419 16.121 1.00 88.69 88 VAL A N 1
ATOM 744 C CA . VAL A 1 88 ? -20.133 2.715 16.548 1.00 88.69 88 VAL A CA 1
ATOM 745 C C . VAL A 1 88 ? -19.117 3.833 16.265 1.00 88.69 88 VAL A C 1
ATOM 747 O O . VAL A 1 88 ? -17.935 3.629 16.538 1.00 88.69 88 VAL A O 1
ATOM 750 N N . PRO A 1 89 ? -19.519 4.997 15.717 1.00 86.38 89 PRO A N 1
ATOM 751 C CA . PRO A 1 89 ? -18.603 6.102 15.420 1.00 86.38 89 PRO A CA 1
ATOM 752 C C . PRO A 1 89 ? -18.060 6.769 16.693 1.00 86.38 89 PRO A C 1
ATOM 754 O O . PRO A 1 89 ? -18.824 7.058 17.605 1.00 86.38 89 PRO A O 1
ATOM 757 N N . LYS A 1 90 ? -16.755 7.041 16.764 1.00 83.25 90 LYS A N 1
ATOM 758 C CA . LYS A 1 90 ? -16.092 7.694 17.907 1.00 83.25 90 LYS A CA 1
ATOM 759 C C . LYS A 1 90 ? -16.368 9.203 17.952 1.00 83.25 90 LYS A C 1
ATOM 761 O O . LYS A 1 90 ? -16.650 9.826 16.935 1.00 83.25 90 LYS A O 1
ATOM 766 N N . GLY A 1 91 ? -16.265 9.796 19.146 1.00 82.56 91 GLY A N 1
ATOM 767 C CA . GLY A 1 91 ? -16.288 11.256 19.331 1.00 82.56 91 GLY A CA 1
ATOM 768 C C . GLY A 1 91 ? -17.673 11.905 19.416 1.00 82.56 91 GLY A C 1
ATOM 769 O O . GLY A 1 91 ? -17.764 13.125 19.457 1.00 82.56 91 GLY A O 1
ATOM 770 N N . LYS A 1 92 ? -18.759 11.123 19.475 1.00 81.81 92 LYS A N 1
ATOM 771 C CA . LYS A 1 92 ? -20.140 11.643 19.555 1.00 81.81 92 LYS A CA 1
ATOM 772 C C . LYS A 1 92 ? -20.693 11.740 20.987 1.00 81.81 92 LYS A C 1
ATOM 774 O O . LYS A 1 92 ? -21.867 12.031 21.174 1.00 81.81 92 LYS A O 1
ATOM 779 N N . GLY A 1 93 ? -19.865 11.511 22.010 1.00 84.50 93 GLY A N 1
ATOM 780 C CA . GLY A 1 93 ? -20.285 11.610 23.411 1.00 84.50 93 GLY A CA 1
ATOM 781 C C . GLY A 1 93 ? -21.241 10.486 23.825 1.00 84.50 93 GLY A C 1
ATOM 782 O O . GLY A 1 93 ? -20.917 9.312 23.640 1.00 84.50 93 GLY A O 1
ATOM 783 N N . LYS A 1 94 ? -22.379 10.836 24.442 1.00 87.31 94 LYS A N 1
ATOM 784 C CA . LYS A 1 94 ? -23.432 9.889 24.850 1.00 87.31 94 LYS A CA 1
ATOM 785 C C . LYS A 1 94 ? -24.336 9.602 23.651 1.00 87.31 94 LYS A C 1
ATOM 787 O O . LYS A 1 94 ? -24.963 10.519 23.134 1.00 87.31 94 LYS A O 1
ATOM 792 N N . LEU A 1 95 ? -24.438 8.342 23.243 1.00 86.94 95 LEU A N 1
ATOM 793 C CA . LEU A 1 95 ? -25.304 7.939 22.134 1.00 86.94 95 LEU A CA 1
ATOM 794 C C . LEU A 1 95 ? -26.131 6.698 22.480 1.00 86.94 95 LEU A C 1
ATOM 796 O O . LEU A 1 95 ? -25.689 5.810 23.217 1.00 86.94 95 LEU A O 1
ATOM 800 N N . LYS A 1 96 ? -27.341 6.642 21.920 1.00 88.31 96 LYS A N 1
ATOM 801 C CA . LYS A 1 96 ? -28.234 5.485 21.993 1.00 88.31 96 LYS A CA 1
ATOM 802 C C . LYS A 1 96 ? -27.838 4.496 20.896 1.00 88.31 96 LYS A C 1
ATOM 804 O O . LYS A 1 96 ? -28.095 4.731 19.719 1.00 88.31 96 LYS A O 1
ATOM 809 N N . VAL A 1 97 ? -27.181 3.402 21.275 1.00 88.56 97 VAL A N 1
ATOM 810 C CA . VAL A 1 97 ? -26.813 2.317 20.356 1.00 88.56 97 VAL A CA 1
ATOM 811 C C . VAL A 1 97 ? -27.990 1.360 20.248 1.00 88.56 97 VAL A C 1
ATOM 813 O O . VAL A 1 97 ? -28.414 0.803 21.258 1.00 88.56 97 VAL A O 1
ATOM 816 N N . VAL A 1 98 ? -28.485 1.136 19.032 1.00 90.62 98 VAL A N 1
ATOM 817 C CA . VAL A 1 98 ? -29.520 0.133 18.746 1.00 90.62 98 VAL A CA 1
ATOM 818 C C . VAL A 1 98 ? -28.878 -1.069 18.064 1.00 90.62 98 VAL A C 1
ATOM 820 O O . VAL A 1 98 ? -28.179 -0.935 17.056 1.00 90.62 98 VAL A O 1
ATOM 823 N N . CYS A 1 99 ? -29.090 -2.261 18.617 1.00 91.62 99 CYS A N 1
ATOM 824 C CA . CYS A 1 99 ? -28.616 -3.491 17.998 1.00 91.62 99 CYS A CA 1
ATOM 825 C C . CYS A 1 99 ? -29.532 -3.900 16.837 1.00 91.62 99 CYS A C 1
ATOM 827 O O . CYS A 1 99 ? -30.706 -4.179 17.050 1.00 91.62 99 CYS A O 1
ATOM 829 N N . ARG A 1 100 ? -28.984 -4.043 15.623 1.00 89.12 100 ARG A N 1
ATOM 830 C CA . ARG A 1 100 ? -29.758 -4.504 14.452 1.00 89.12 100 ARG A CA 1
ATOM 831 C C . ARG A 1 100 ? -30.191 -5.974 14.515 1.00 89.12 100 ARG A C 1
ATOM 833 O O . ARG A 1 100 ? -31.072 -6.357 13.765 1.00 89.12 100 ARG A O 1
ATOM 840 N N . LYS A 1 101 ? -29.570 -6.795 15.373 1.00 89.12 101 LYS A N 1
ATOM 841 C CA . LYS A 1 101 ? -29.923 -8.219 15.511 1.00 89.12 101 LYS A CA 1
ATOM 842 C C . LYS A 1 101 ? -31.048 -8.485 16.506 1.00 89.12 101 LYS A C 1
ATOM 844 O O . LYS A 1 101 ? -31.849 -9.368 16.262 1.00 89.12 101 LYS A O 1
ATOM 849 N N . CYS A 1 102 ? -31.073 -7.785 17.640 1.00 90.69 102 CYS A N 1
ATOM 850 C CA . CYS A 1 102 ? -32.041 -8.051 18.712 1.00 9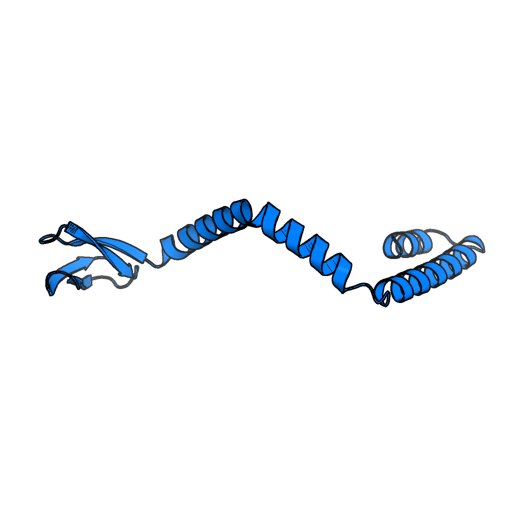0.69 102 CYS A CA 1
ATOM 851 C C . CYS A 1 102 ? -32.932 -6.853 19.059 1.00 90.69 102 CYS A C 1
ATOM 853 O O . CYS A 1 102 ? -33.691 -6.929 20.014 1.00 90.69 102 CYS A O 1
ATOM 855 N N . GLY A 1 103 ? -32.789 -5.718 18.368 1.00 88.94 103 GLY A N 1
ATOM 856 C CA . GLY A 1 103 ? -33.571 -4.503 18.620 1.00 88.94 103 GLY A CA 1
ATOM 857 C C . GLY A 1 103 ? -33.253 -3.778 19.933 1.00 88.94 103 GLY A C 1
ATOM 858 O O . GLY A 1 103 ? -33.659 -2.632 20.103 1.00 88.94 103 GLY A O 1
ATOM 859 N N . ASN A 1 104 ? -32.493 -4.391 20.849 1.00 90.50 104 ASN A N 1
ATOM 860 C CA . ASN A 1 104 ? -32.195 -3.792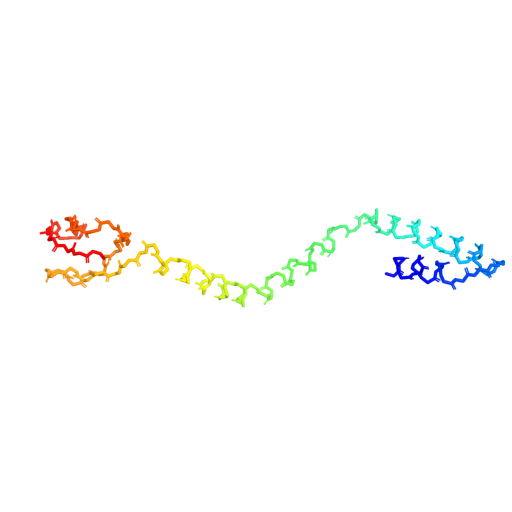 22.147 1.00 90.50 104 ASN A CA 1
ATOM 861 C C . ASN A 1 104 ? -31.404 -2.478 21.993 1.00 90.50 104 ASN A C 1
ATOM 863 O O . ASN A 1 104 ? -30.425 -2.408 21.236 1.00 90.50 104 ASN A O 1
ATOM 867 N N . SER A 1 105 ? -31.822 -1.452 22.738 1.00 89.31 105 SER A N 1
ATOM 868 C CA . SER A 1 105 ? -31.232 -0.116 22.721 1.00 89.31 105 SER A CA 1
ATOM 869 C C . SER A 1 105 ? -30.610 0.223 24.070 1.00 89.31 105 SER A C 1
ATOM 871 O O . SER A 1 105 ? -31.238 0.041 25.108 1.00 89.31 105 SER A O 1
ATOM 873 N N . PHE A 1 106 ? -29.374 0.714 24.067 1.00 89.00 106 PHE A N 1
ATOM 874 C CA . PHE A 1 106 ? -28.646 1.040 25.291 1.00 89.00 106 PHE A CA 1
ATOM 875 C C . PHE A 1 106 ? -27.779 2.283 25.091 1.00 89.00 106 PHE A C 1
ATOM 877 O O . PHE A 1 106 ? -27.306 2.565 23.988 1.00 89.00 106 PHE A O 1
ATOM 884 N N . ILE A 1 107 ? -27.571 3.048 26.161 1.00 88.69 107 ILE A N 1
ATOM 885 C CA . ILE A 1 107 ? -26.790 4.288 26.116 1.00 88.69 107 ILE A CA 1
ATOM 886 C C . ILE A 1 107 ? -25.339 3.963 26.472 1.00 88.69 107 ILE A C 1
ATOM 888 O O . ILE A 1 107 ? -25.055 3.400 27.532 1.00 88.69 107 ILE A O 1
ATOM 892 N N . LYS A 1 108 ? -24.400 4.317 25.592 1.00 84.56 108 LYS A N 1
ATOM 893 C CA . LYS A 1 108 ? -22.957 4.234 25.871 1.00 84.56 108 LYS A CA 1
ATOM 894 C C . LYS A 1 108 ? -22.264 5.523 25.465 1.00 84.56 108 LYS A C 1
ATOM 896 O O . LYS A 1 108 ? -22.704 6.230 24.561 1.00 84.56 108 LYS A O 1
ATOM 901 N N . LYS A 1 109 ? -21.152 5.806 26.143 1.00 82.69 109 LYS A N 1
ATOM 902 C CA . LYS A 1 109 ? -20.221 6.860 25.752 1.00 82.69 109 LYS A CA 1
ATOM 903 C C . LYS A 1 109 ? -19.187 6.277 24.786 1.00 82.69 109 LYS A C 1
ATOM 905 O O . LYS A 1 109 ? -18.524 5.287 25.116 1.00 82.69 109 LYS A O 1
ATOM 910 N N . THR A 1 110 ? -19.086 6.856 23.594 1.00 75.69 110 THR A N 1
ATOM 911 C CA . THR A 1 110 ? -18.024 6.522 22.623 1.00 75.69 110 THR A CA 1
ATOM 912 C C . THR A 1 110 ? -16.663 7.009 23.053 1.00 75.69 110 THR A C 1
ATOM 914 O O . THR A 1 110 ? -16.580 8.167 23.502 1.00 75.69 110 THR A O 1
#

Sequence (110 aa):
MVLVLLVVGMFVHGDAARVLWVLAIAGLIYVYFRMFSRKVYKRRAENEKYLRATAGLRLYFRGLRERWSQRRDYKFFRCPSCRTLLRVPKGKGKLKVVCRKCGNSFIKKT

Radius of gyration: 29.72 Å; chains: 1; bounding box: 68×35×56 Å

Secondary structure (DSSP, 8-state):
-HHHHHHHHTT--SHHHHHHHHHHHHHHHHHHHHHT-S-HHHHHHHHHHHHHHTHHHHHHHHHHHHHHHHHHHEEEEE-TTT--EEEEETT--EEEEE-TTT--EEEEE-

Foldseek 3Di:
DLVVLVVVLVVDDDPVSVVSVVVSVVVVVVVVVVVVPPVVVVVVVVVVVVCVVCVVVVVVVVVVVVVVVVVQFWDWDADPPPRDIDIDGADPAWDWDADPPPRDTDIDGD

Organism: NCBI:txid2840923

pLDDT: mean 79.08, std 9.86, range [56.25, 91.62]